Protein AF-A0A392Q301-F1 (afdb_monomer_lite)

Structure (mmCIF, N/CA/C/O backbone):
data_AF-A0A392Q301-F1
#
_entry.id   AF-A0A392Q301-F1
#
loop_
_atom_site.group_PDB
_atom_site.id
_atom_site.type_symbol
_atom_site.label_atom_id
_atom_site.label_alt_id
_atom_site.label_comp_id
_atom_site.label_asym_id
_atom_site.label_entity_id
_atom_site.label_seq_id
_atom_site.pdbx_PDB_ins_code
_atom_site.Cartn_x
_atom_site.Cartn_y
_atom_site.Cartn_z
_atom_site.occupancy
_atom_site.B_iso_or_equiv
_atom_site.auth_seq_id
_atom_site.auth_comp_id
_atom_site.auth_asym_id
_atom_site.auth_atom_id
_atom_site.pdbx_PDB_model_num
ATOM 1 N N . MET A 1 1 ? -2.238 -6.564 -2.973 1.00 93.06 1 MET A N 1
ATOM 2 C CA . MET A 1 1 ? -2.709 -6.866 -4.336 1.00 93.06 1 MET A CA 1
ATOM 3 C C . MET A 1 1 ? -2.053 -8.155 -4.788 1.00 93.06 1 MET A C 1
ATOM 5 O O . MET A 1 1 ? -0.863 -8.327 -4.547 1.00 93.06 1 MET A O 1
ATOM 9 N N . LYS A 1 2 ? -2.815 -9.084 -5.363 1.00 92.31 2 LYS A N 1
ATOM 10 C CA . LYS A 1 2 ? -2.238 -10.291 -5.982 1.00 92.31 2 LYS A CA 1
ATOM 11 C C . LYS A 1 2 ? -1.632 -9.932 -7.349 1.00 92.31 2 LYS A C 1
ATOM 13 O O . LYS A 1 2 ? -2.042 -8.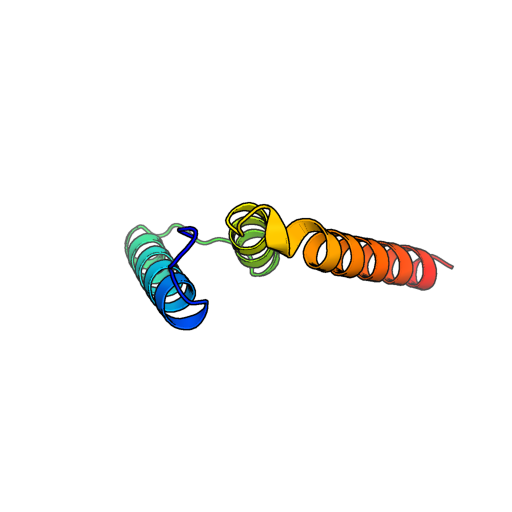947 -7.948 1.00 92.31 2 LYS A O 1
ATOM 18 N N . GLU A 1 3 ? -0.690 -10.726 -7.861 1.00 90.06 3 GLU A N 1
ATOM 19 C CA . GLU A 1 3 ? 0.002 -10.418 -9.132 1.00 90.06 3 GLU A CA 1
ATOM 20 C C . GLU A 1 3 ? -0.944 -10.241 -10.336 1.00 90.06 3 GLU A C 1
ATOM 22 O O . GLU A 1 3 ? -0.721 -9.356 -11.167 1.00 90.06 3 GLU A O 1
ATOM 27 N N . ASN A 1 4 ? -2.022 -11.032 -10.370 1.00 92.25 4 ASN A N 1
ATOM 28 C CA . ASN A 1 4 ? -3.026 -11.069 -11.443 1.00 92.25 4 ASN A CA 1
ATOM 29 C C . ASN A 1 4 ? -4.357 -10.406 -11.050 1.00 92.25 4 ASN A C 1
ATOM 31 O O . ASN A 1 4 ? -5.361 -10.583 -11.728 1.00 92.25 4 ASN A O 1
ATOM 35 N N . GLU A 1 5 ? -4.393 -9.712 -9.916 1.00 94.56 5 GLU A N 1
ATOM 36 C CA . GLU A 1 5 ? -5.559 -8.936 -9.500 1.00 94.56 5 GLU A CA 1
ATOM 37 C C . GLU A 1 5 ? -5.465 -7.546 -10.131 1.00 94.56 5 GLU A C 1
ATOM 39 O O . GLU A 1 5 ? -4.388 -6.953 -10.136 1.00 94.56 5 GLU A O 1
ATOM 44 N N . ASP A 1 6 ? -6.564 -7.027 -10.668 1.00 94.25 6 ASP A N 1
ATOM 45 C CA . ASP A 1 6 ? -6.632 -5.653 -11.154 1.00 94.25 6 ASP A CA 1
ATOM 46 C C . ASP A 1 6 ? -6.799 -4.653 -9.991 1.00 94.25 6 ASP A C 1
ATOM 48 O O . ASP A 1 6 ? -7.078 -5.007 -8.839 1.00 94.25 6 ASP A O 1
ATOM 52 N N . ILE A 1 7 ? -6.580 -3.371 -10.282 1.00 92.50 7 ILE A N 1
ATOM 53 C CA . ILE A 1 7 ? -6.604 -2.318 -9.260 1.00 92.50 7 ILE A CA 1
ATOM 54 C C . ILE A 1 7 ? -8.010 -2.119 -8.687 1.00 92.50 7 ILE A C 1
ATOM 56 O O . ILE A 1 7 ? -8.127 -1.875 -7.485 1.00 92.50 7 ILE A O 1
ATOM 60 N N . GLU A 1 8 ? -9.060 -2.239 -9.500 1.00 95.94 8 GLU A N 1
ATOM 61 C CA . GLU A 1 8 ? -10.442 -2.012 -9.068 1.00 95.94 8 GLU A CA 1
ATOM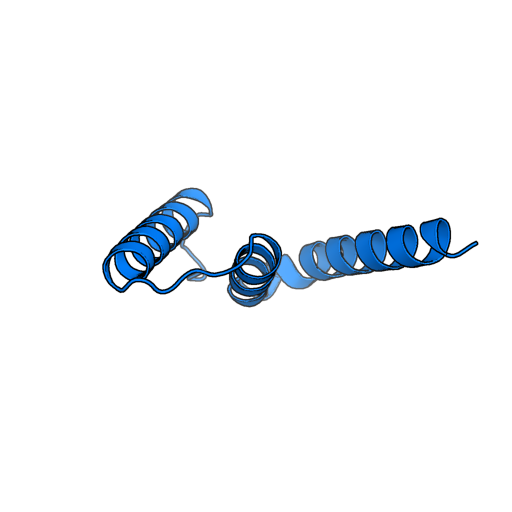 62 C C . GLU A 1 8 ? -10.881 -3.100 -8.089 1.00 95.94 8 GLU A C 1
ATOM 64 O O . GLU A 1 8 ? -11.358 -2.791 -6.995 1.00 95.94 8 GLU A O 1
ATOM 69 N N . THR A 1 9 ? -10.605 -4.366 -8.410 1.00 96.81 9 THR A N 1
ATOM 70 C CA . THR A 1 9 ? -10.866 -5.511 -7.529 1.00 96.81 9 THR A CA 1
ATOM 71 C C . THR A 1 9 ? -10.121 -5.370 -6.201 1.00 96.81 9 THR A C 1
ATOM 73 O O . THR A 1 9 ? -10.698 -5.562 -5.123 1.00 96.81 9 THR A O 1
ATOM 76 N N . MET A 1 10 ? -8.842 -4.985 -6.243 1.00 96.69 10 MET A N 1
ATOM 77 C CA . MET A 1 10 ? -8.065 -4.753 -5.026 1.00 96.69 10 MET A CA 1
ATOM 78 C C . MET A 1 10 ? -8.647 -3.603 -4.193 1.00 96.69 10 MET A C 1
ATOM 80 O O . MET A 1 10 ? -8.764 -3.723 -2.967 1.00 96.69 10 MET A O 1
ATOM 84 N N . PHE A 1 11 ? -9.046 -2.507 -4.841 1.00 96.06 11 PHE A N 1
ATOM 85 C CA . PHE A 1 11 ? -9.598 -1.333 -4.175 1.00 96.06 11 PHE A CA 1
ATOM 86 C C . PHE A 1 11 ? -10.975 -1.607 -3.557 1.00 96.06 11 PHE A C 1
ATOM 88 O O . PHE A 1 11 ? -11.204 -1.233 -2.408 1.00 96.06 11 PHE A O 1
ATOM 95 N N . ALA A 1 12 ? -11.854 -2.350 -4.231 1.00 97.12 12 ALA A N 1
ATOM 96 C CA . ALA A 1 12 ? -13.149 -2.761 -3.685 1.00 97.12 12 ALA A CA 1
ATOM 97 C C . ALA A 1 12 ? -12.994 -3.616 -2.409 1.00 97.12 12 ALA A C 1
ATOM 99 O O . ALA A 1 12 ? -13.690 -3.418 -1.404 1.00 97.12 12 ALA A O 1
ATOM 100 N N . ARG A 1 13 ? -12.013 -4.532 -2.393 1.00 96.56 13 ARG A N 1
ATOM 101 C CA . ARG A 1 13 ? -11.655 -5.302 -1.187 1.00 96.56 13 ARG A CA 1
ATOM 102 C C . ARG A 1 13 ? -11.136 -4.396 -0.073 1.00 96.56 13 ARG A C 1
ATOM 104 O O . ARG A 1 13 ? -11.495 -4.590 1.090 1.00 96.56 13 ARG A O 1
ATOM 111 N N . PHE A 1 14 ? -10.309 -3.410 -0.414 1.00 96.56 14 PHE A N 1
ATOM 112 C CA . PHE A 1 14 ? -9.822 -2.417 0.539 1.00 96.56 14 PHE A CA 1
ATOM 113 C C . PHE A 1 14 ? -10.974 -1.601 1.144 1.00 96.56 14 PHE A C 1
ATOM 115 O O . PHE A 1 14 ? -11.048 -1.482 2.365 1.00 96.56 14 PHE A O 1
ATOM 122 N N . GLN A 1 15 ? -11.921 -1.122 0.332 1.00 96.25 15 GLN A N 1
ATOM 123 C CA . GLN A 1 15 ? -13.109 -0.406 0.809 1.00 96.25 15 GLN A CA 1
ATOM 124 C C . GLN A 1 15 ? -13.950 -1.266 1.753 1.00 96.25 15 GLN A C 1
ATOM 126 O O . GLN A 1 15 ? -14.310 -0.813 2.836 1.00 96.25 15 GLN A O 1
ATOM 131 N N . THR A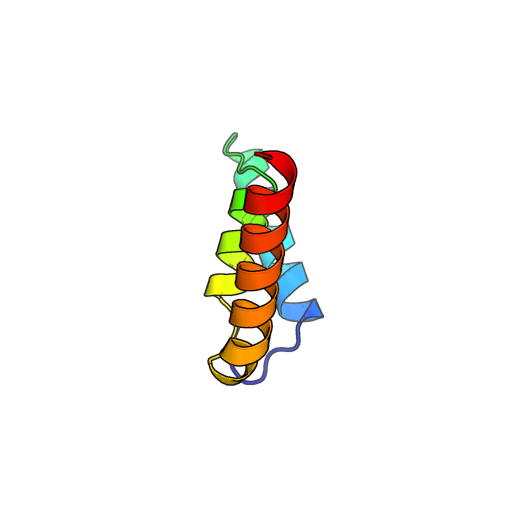 1 16 ? -14.171 -2.538 1.409 1.00 97.12 16 THR A N 1
ATOM 132 C CA . THR A 1 16 ? -14.877 -3.489 2.282 1.00 97.12 16 THR A CA 1
ATOM 133 C C . THR A 1 16 ? -14.197 -3.616 3.652 1.00 97.12 16 THR A C 1
ATOM 135 O O . THR A 1 16 ? -14.870 -3.657 4.683 1.00 97.12 16 THR A O 1
ATOM 138 N N . LEU A 1 17 ? -12.859 -3.655 3.694 1.00 95.50 17 LEU A N 1
ATOM 139 C CA . LEU A 1 17 ? -12.102 -3.685 4.949 1.00 95.50 17 LEU A CA 1
ATOM 140 C C . LEU A 1 17 ? -12.256 -2.387 5.745 1.00 95.50 17 LEU A C 1
ATOM 142 O O . LEU A 1 17 ? -12.459 -2.447 6.956 1.00 95.50 17 LEU A O 1
ATOM 146 N N . VAL A 1 18 ? -12.198 -1.229 5.083 1.00 95.19 18 VAL A N 1
ATOM 147 C CA . VAL A 1 18 ? -12.414 0.074 5.729 1.00 95.19 18 VAL A CA 1
ATOM 148 C C . VAL A 1 18 ? -13.812 0.143 6.341 1.00 95.19 18 VAL A C 1
ATOM 150 O O . VAL A 1 18 ? -13.935 0.503 7.508 1.00 95.19 18 VAL A O 1
ATOM 153 N N . SER A 1 19 ? -14.853 -0.286 5.625 1.00 95.19 19 SER A N 1
ATOM 154 C CA . SER A 1 19 ? -16.223 -0.332 6.153 1.00 95.19 19 SER A CA 1
ATOM 155 C C . SER A 1 19 ? -16.339 -1.226 7.390 1.00 95.19 19 SER A C 1
ATOM 157 O O . SER A 1 19 ? -16.944 -0.830 8.384 1.00 95.19 19 SER A O 1
ATOM 159 N N . ARG A 1 20 ? -15.705 -2.407 7.384 1.00 96.31 20 ARG A N 1
ATOM 160 C CA . ARG A 1 20 ? -15.672 -3.295 8.561 1.00 96.31 20 ARG A CA 1
ATOM 161 C C . ARG A 1 20 ? -14.957 -2.650 9.748 1.00 96.31 20 ARG A C 1
ATOM 163 O O . ARG A 1 20 ? -15.406 -2.793 10.879 1.00 96.31 20 ARG A O 1
ATOM 170 N N . LEU A 1 21 ? -13.866 -1.926 9.507 1.00 95.38 21 LEU A N 1
ATOM 171 C CA . LEU A 1 21 ? -13.146 -1.205 10.558 1.00 95.38 21 LEU A CA 1
ATOM 172 C C . LEU A 1 21 ? -13.993 -0.081 11.169 1.00 95.38 21 LEU A C 1
ATOM 174 O O . LEU A 1 21 ? -13.995 0.065 12.391 1.00 95.38 21 LEU A O 1
ATOM 178 N N . GLN A 1 22 ? -14.766 0.639 10.351 1.00 93.31 22 GLN A N 1
ATOM 179 C CA . GLN A 1 22 ? -15.696 1.667 10.831 1.00 93.31 22 GLN A CA 1
ATOM 180 C C . GLN A 1 22 ? -16.744 1.090 11.790 1.00 93.31 22 GLN A C 1
ATOM 182 O O . GLN A 1 22 ? -16.970 1.662 12.855 1.00 93.31 22 GLN A O 1
ATOM 187 N N . VAL A 1 23 ? -17.312 -0.084 11.483 1.00 95.56 23 VAL A N 1
ATOM 188 C CA . VAL A 1 23 ? -18.234 -0.794 12.396 1.00 95.56 23 VAL A CA 1
ATOM 189 C C . VAL A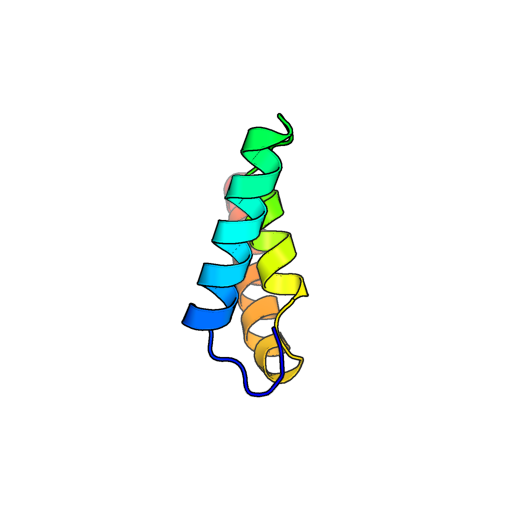 1 23 ? -17.562 -1.114 13.737 1.00 95.56 23 VAL A C 1
ATOM 191 O O . VAL A 1 23 ? -18.190 -1.025 14.789 1.00 95.56 23 VAL A O 1
ATOM 194 N N . LEU A 1 24 ? -16.262 -1.414 13.724 1.00 96.25 24 LEU A N 1
ATOM 195 C CA . LEU A 1 24 ? -15.459 -1.664 14.925 1.00 96.25 24 LEU A CA 1
ATOM 196 C C . LEU A 1 24 ? -14.971 -0.381 15.622 1.00 96.25 24 LEU A C 1
ATOM 198 O O . LEU A 1 24 ? -14.127 -0.468 16.515 1.00 96.25 24 LEU A O 1
ATOM 202 N N . LYS A 1 25 ? -15.455 0.802 15.214 1.00 95.31 25 LYS A N 1
ATOM 203 C CA . LYS A 1 25 ? -15.004 2.124 15.691 1.00 95.31 25 LYS A CA 1
ATOM 204 C C . LYS A 1 25 ? -13.491 2.340 15.547 1.00 95.31 25 LYS A C 1
ATOM 206 O O . LYS A 1 25 ? -12.887 3.099 16.301 1.00 95.31 25 LYS A O 1
ATOM 211 N N . LYS A 1 26 ? -12.863 1.672 14.575 1.00 93.19 26 LYS A N 1
ATOM 212 C CA . LYS A 1 26 ? -11.456 1.861 14.214 1.00 93.19 26 LYS A CA 1
ATOM 213 C C . LYS A 1 26 ? -11.392 2.656 12.918 1.00 93.19 26 LYS A C 1
ATOM 215 O O . LYS A 1 26 ? -11.911 2.219 11.895 1.00 93.19 26 LYS A O 1
ATOM 220 N N . SER A 1 27 ? -10.726 3.802 12.946 1.00 89.56 27 SER A N 1
ATOM 221 C CA . SER A 1 27 ? -10.515 4.639 11.768 1.00 89.56 27 SER A CA 1
ATOM 222 C C . SER A 1 27 ? -9.026 4.817 11.483 1.00 89.56 27 SER A C 1
ATOM 224 O O . SER A 1 27 ? -8.175 4.703 12.364 1.00 89.56 27 SER A O 1
ATOM 226 N N . TYR A 1 28 ? -8.718 5.066 10.217 1.00 93.62 28 TYR A N 1
ATOM 227 C CA . TYR A 1 28 ? -7.386 5.397 9.731 1.00 93.62 28 TYR A CA 1
ATOM 228 C C . TYR A 1 28 ? -7.481 6.701 8.951 1.00 93.62 28 TYR A C 1
ATOM 230 O O . TYR A 1 28 ? -8.511 6.993 8.337 1.00 93.62 28 TYR A O 1
ATOM 238 N N . THR A 1 29 ? -6.408 7.485 8.961 1.00 95.19 29 THR A N 1
ATOM 239 C CA . THR A 1 29 ? -6.361 8.704 8.152 1.00 95.19 29 THR A CA 1
ATOM 240 C C . THR A 1 29 ? -6.256 8.354 6.666 1.00 95.19 29 THR A C 1
ATOM 242 O O . THR A 1 29 ? -5.801 7.269 6.292 1.00 95.19 29 THR A O 1
ATOM 245 N N . THR A 1 30 ? -6.590 9.298 5.784 1.00 93.06 30 THR A N 1
ATOM 246 C CA . THR A 1 30 ? -6.359 9.137 4.338 1.00 93.06 30 THR A CA 1
ATOM 247 C C . THR A 1 30 ? -4.891 8.818 4.032 1.00 93.06 30 THR A C 1
ATOM 249 O O . THR A 1 30 ? -4.601 7.977 3.186 1.00 93.06 30 THR A O 1
ATOM 252 N N . SER A 1 31 ? -3.954 9.421 4.772 1.00 92.06 31 SER A N 1
ATOM 253 C CA . SER A 1 31 ? -2.515 9.149 4.648 1.00 92.06 31 SER A CA 1
ATOM 254 C C . SER A 1 31 ? -2.174 7.694 4.985 1.00 92.06 31 SER A C 1
ATOM 256 O O . SER A 1 31 ? -1.399 7.054 4.270 1.00 92.06 31 SER A O 1
ATOM 258 N N . ASP A 1 32 ? -2.785 7.133 6.031 1.00 95.25 32 ASP A N 1
ATOM 259 C CA . ASP A 1 32 ? -2.600 5.727 6.400 1.00 95.25 32 ASP A CA 1
ATOM 260 C C . ASP A 1 32 ? -3.180 4.781 5.349 1.00 95.25 32 ASP A C 1
ATOM 262 O O . ASP A 1 32 ? -2.546 3.778 5.011 1.00 95.25 32 ASP A O 1
ATOM 266 N N . HIS A 1 33 ? -4.354 5.108 4.799 1.00 94.88 33 HIS A N 1
ATOM 267 C CA . HIS A 1 33 ? -4.950 4.353 3.698 1.00 94.88 33 HIS A CA 1
ATOM 268 C C . HIS A 1 33 ? -4.029 4.328 2.476 1.00 94.88 33 HIS A C 1
ATOM 270 O O . HIS A 1 33 ? -3.693 3.247 1.992 1.00 94.88 33 HIS A O 1
ATOM 276 N N . VAL A 1 34 ? -3.545 5.492 2.033 1.00 93.69 34 VAL A N 1
ATOM 277 C CA . VAL A 1 34 ? -2.623 5.605 0.892 1.00 93.69 34 VAL A CA 1
ATOM 278 C C . VAL A 1 34 ? -1.349 4.796 1.140 1.00 93.69 34 VAL A C 1
ATOM 280 O O . VAL A 1 34 ? -0.970 3.981 0.302 1.00 93.69 34 VAL A O 1
ATOM 283 N N . LYS A 1 35 ? -0.719 4.926 2.317 1.00 94.50 35 LYS A N 1
ATOM 284 C CA . LYS A 1 35 ? 0.483 4.146 2.668 1.00 94.50 35 LYS A CA 1
ATOM 285 C C . LYS A 1 35 ? 0.233 2.638 2.621 1.00 94.50 35 LYS A C 1
ATOM 287 O O . LYS A 1 35 ? 1.089 1.892 2.148 1.00 94.50 35 LYS A O 1
ATOM 292 N N . LYS A 1 36 ? -0.914 2.170 3.121 1.00 95.19 36 LYS A N 1
ATOM 293 C CA . LYS A 1 36 ? -1.280 0.745 3.091 1.00 95.19 36 LYS A CA 1
ATOM 294 C C . LYS A 1 36 ? -1.506 0.251 1.663 1.00 95.19 36 LYS A C 1
ATOM 296 O O . LYS A 1 36 ? -1.001 -0.817 1.326 1.00 95.19 36 LYS A O 1
ATOM 301 N N . ILE A 1 37 ? -2.197 1.031 0.829 1.00 95.19 37 ILE A N 1
ATOM 302 C CA . ILE A 1 37 ? -2.419 0.704 -0.586 1.00 95.19 37 ILE A CA 1
ATOM 303 C C . ILE A 1 37 ? -1.076 0.590 -1.310 1.00 95.19 37 ILE A C 1
ATOM 305 O O . ILE A 1 37 ? -0.796 -0.470 -1.867 1.00 95.19 37 ILE A O 1
ATOM 309 N N . LEU A 1 38 ? -0.215 1.611 -1.222 1.00 94.69 38 LEU A N 1
ATOM 310 C CA . LEU A 1 38 ? 1.093 1.633 -1.890 1.00 94.69 38 LEU A CA 1
ATOM 311 C C . LEU A 1 38 ? 1.987 0.456 -1.470 1.00 94.69 38 LEU A C 1
ATOM 313 O O . LEU A 1 38 ? 2.607 -0.173 -2.322 1.00 94.69 38 LEU A O 1
ATOM 317 N N . ARG A 1 39 ? 2.007 0.099 -0.177 1.00 94.19 39 ARG A N 1
ATOM 318 C CA . ARG A 1 39 ? 2.751 -1.072 0.334 1.00 94.19 39 ARG A CA 1
ATOM 319 C C . ARG A 1 39 ? 2.201 -2.410 -0.155 1.00 94.19 39 ARG A C 1
ATOM 321 O O . ARG A 1 39 ? 2.926 -3.396 -0.143 1.00 94.19 39 ARG A O 1
ATOM 328 N N . SER A 1 40 ? 0.924 -2.461 -0.525 1.00 94.25 40 SER A N 1
ATOM 329 C CA . SER A 1 40 ? 0.269 -3.689 -0.976 1.00 94.25 40 SER A CA 1
ATOM 330 C C . SER A 1 40 ? 0.440 -3.957 -2.472 1.00 94.25 40 SER A C 1
ATOM 332 O O . SER A 1 40 ? 0.028 -5.026 -2.934 1.00 94.25 40 SER A O 1
ATOM 334 N N . LEU A 1 41 ? 0.981 -2.995 -3.230 1.00 95.12 41 LEU A N 1
ATOM 335 C CA . LEU A 1 41 ? 1.166 -3.127 -4.670 1.00 95.12 41 LEU A CA 1
ATOM 336 C C . LEU A 1 41 ? 2.290 -4.128 -4.999 1.00 95.12 41 LEU A C 1
ATOM 338 O O . LEU A 1 41 ? 3.273 -4.212 -4.259 1.00 95.12 41 LEU A O 1
ATOM 342 N N . PRO A 1 42 ? 2.181 -4.865 -6.118 1.00 95.06 42 PRO A N 1
ATOM 343 C CA . PRO A 1 42 ? 3.218 -5.789 -6.557 1.00 95.06 42 PRO A CA 1
ATOM 344 C C . PRO A 1 42 ? 4.529 -5.078 -6.907 1.00 95.06 42 PRO A C 1
ATOM 346 O O . PRO A 1 42 ? 4.546 -3.885 -7.221 1.00 95.06 42 PRO A O 1
ATOM 349 N N . SER A 1 43 ? 5.633 -5.827 -6.930 1.00 93.38 43 SER A N 1
ATOM 350 C CA . SER A 1 43 ? 6.983 -5.287 -7.163 1.00 93.38 43 SER A CA 1
ATOM 351 C C . SER A 1 43 ? 7.118 -4.514 -8.483 1.00 93.38 43 SER A C 1
ATOM 353 O O . SER A 1 43 ? 7.845 -3.523 -8.529 1.00 93.38 43 SER A O 1
ATOM 355 N N . LYS A 1 44 ? 6.359 -4.8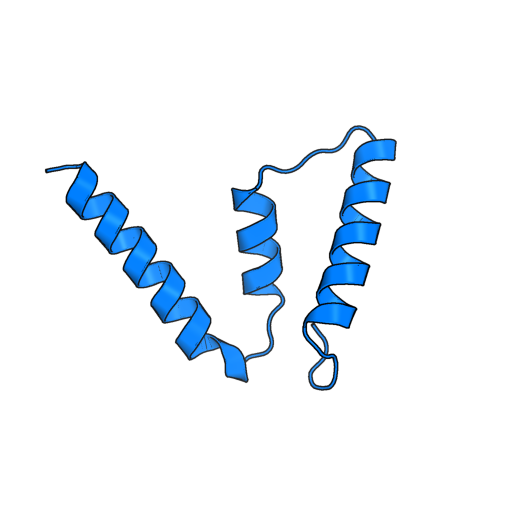91 -9.520 1.00 92.88 44 LYS A N 1
ATOM 356 C CA . LYS A 1 44 ? 6.302 -4.185 -10.815 1.00 92.88 44 LYS A CA 1
ATOM 357 C C . LYS A 1 44 ? 5.874 -2.714 -10.710 1.00 92.88 44 LYS A C 1
ATOM 359 O O . LYS A 1 44 ? 6.180 -1.921 -11.592 1.00 92.88 44 LYS A O 1
ATOM 364 N N . TRP A 1 45 ? 5.199 -2.329 -9.626 1.00 94.06 45 TRP A N 1
ATOM 365 C CA . TRP A 1 45 ? 4.755 -0.953 -9.387 1.00 94.06 45 TRP A CA 1
ATOM 366 C C . TRP A 1 45 ? 5.769 -0.106 -8.616 1.00 94.06 45 TRP A C 1
ATOM 368 O O . TRP A 1 45 ? 5.547 1.096 -8.468 1.00 94.06 45 TRP A O 1
ATOM 378 N N . ARG A 1 46 ? 6.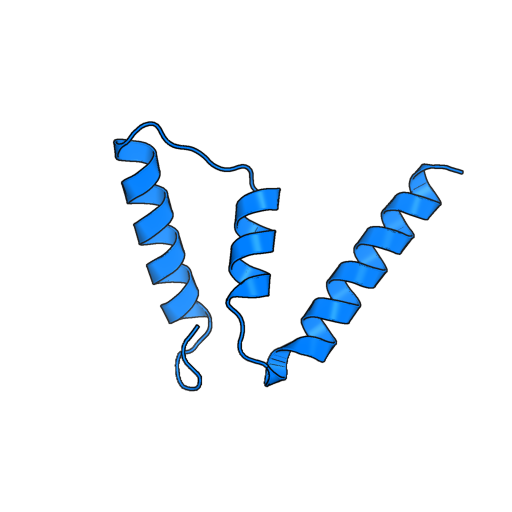885 -0.688 -8.150 1.00 94.75 46 ARG A N 1
ATOM 379 C CA . ARG A 1 46 ? 7.905 0.023 -7.359 1.00 94.75 46 ARG A CA 1
ATOM 380 C C . ARG A 1 46 ? 8.363 1.339 -7.995 1.00 94.75 46 ARG A C 1
ATOM 382 O O . ARG A 1 46 ? 8.336 2.325 -7.268 1.00 94.75 46 ARG A O 1
ATOM 389 N N . PRO A 1 47 ? 8.676 1.422 -9.307 1.00 96.50 47 PRO A N 1
ATOM 390 C CA . PRO A 1 47 ? 9.097 2.691 -9.905 1.00 96.50 47 PRO A CA 1
ATOM 391 C C . PRO A 1 47 ? 8.056 3.807 -9.741 1.00 96.50 47 PRO A C 1
ATOM 393 O O . PRO A 1 47 ? 8.400 4.940 -9.421 1.00 96.50 47 PRO A O 1
ATOM 396 N N . LYS A 1 48 ? 6.762 3.481 -9.876 1.00 94.62 48 LYS A N 1
ATOM 397 C CA . LYS A 1 48 ? 5.670 4.450 -9.695 1.00 94.62 48 LYS A CA 1
ATOM 398 C C . LYS A 1 48 ? 5.491 4.848 -8.230 1.00 94.62 48 LYS A C 1
ATOM 400 O O . LYS A 1 48 ? 5.251 6.015 -7.945 1.00 94.62 48 LYS A O 1
ATOM 405 N N . VAL A 1 49 ? 5.616 3.894 -7.304 1.00 94.75 49 VAL A N 1
ATOM 406 C CA . VAL A 1 49 ? 5.554 4.172 -5.859 1.00 94.75 49 VAL A CA 1
ATOM 407 C C . VAL A 1 49 ? 6.688 5.109 -5.440 1.00 94.75 49 VAL A C 1
ATOM 409 O O . VAL A 1 49 ? 6.436 6.063 -4.708 1.00 94.75 49 VAL A O 1
ATOM 412 N N . THR A 1 50 ? 7.906 4.869 -5.933 1.00 95.38 50 THR A N 1
ATOM 413 C CA . THR A 1 50 ? 9.070 5.726 -5.678 1.00 95.38 50 THR A CA 1
ATOM 414 C C . THR A 1 50 ? 8.838 7.140 -6.199 1.00 95.38 50 THR A C 1
ATOM 416 O O . THR A 1 50 ? 8.944 8.078 -5.419 1.00 95.38 50 THR A O 1
ATOM 419 N N . ALA A 1 51 ? 8.401 7.297 -7.453 1.00 95.12 51 ALA A N 1
ATOM 420 C CA . ALA A 1 51 ? 8.123 8.616 -8.023 1.00 95.12 51 ALA A CA 1
ATOM 421 C C . ALA A 1 51 ? 7.070 9.407 -7.217 1.00 95.12 51 ALA A C 1
ATOM 423 O O . ALA A 1 51 ? 7.227 10.602 -6.982 1.00 95.12 51 ALA A O 1
ATOM 424 N N . ILE A 1 52 ? 6.006 8.747 -6.740 1.00 91.81 52 ILE A N 1
ATOM 425 C CA . ILE A 1 52 ? 4.991 9.385 -5.882 1.00 91.81 52 ILE A CA 1
ATOM 426 C C . ILE A 1 52 ? 5.605 9.866 -4.560 1.00 91.81 52 ILE A C 1
ATOM 428 O O . ILE A 1 52 ? 5.275 10.954 -4.082 1.00 91.81 52 ILE A O 1
ATOM 432 N N . GLN A 1 53 ? 6.472 9.052 -3.954 1.00 90.88 53 GLN A N 1
ATOM 433 C CA . GLN A 1 53 ? 7.125 9.389 -2.693 1.00 90.88 53 GLN A CA 1
ATOM 434 C C . GLN A 1 53 ? 8.101 10.560 -2.870 1.00 90.88 53 GLN A C 1
ATOM 436 O O . GLN A 1 53 ? 8.039 11.510 -2.096 1.00 90.88 53 GLN A O 1
ATOM 441 N N . GLU A 1 54 ? 8.909 10.543 -3.930 1.00 92.25 54 GLU A N 1
ATOM 442 C CA . GLU A 1 54 ? 9.840 11.624 -4.266 1.00 92.25 54 GLU A CA 1
ATOM 443 C C . GLU A 1 54 ? 9.111 12.952 -4.502 1.00 92.25 54 GLU A C 1
ATOM 445 O O . GLU A 1 54 ? 9.481 13.964 -3.914 1.00 92.25 54 GLU A O 1
ATOM 450 N N . VAL A 1 55 ? 8.021 12.963 -5.281 1.00 92.94 55 VAL A N 1
ATOM 451 C CA . VAL A 1 55 ? 7.221 14.183 -5.511 1.00 92.94 55 VAL A CA 1
ATOM 452 C C . VAL A 1 55 ? 6.652 14.735 -4.205 1.00 92.94 55 VAL A C 1
ATOM 454 O O . VAL A 1 55 ? 6.651 15.947 -3.982 1.00 92.94 55 VAL A O 1
ATOM 457 N N . LYS A 1 56 ? 6.177 13.861 -3.315 1.00 87.44 56 LYS A N 1
ATOM 458 C CA . LYS A 1 56 ? 5.674 14.282 -2.006 1.00 87.44 56 LYS A CA 1
ATOM 459 C C . LYS A 1 56 ? 6.778 14.900 -1.145 1.00 87.44 56 LYS A C 1
ATOM 461 O O . LYS A 1 56 ? 6.531 15.899 -0.463 1.00 87.44 56 LYS A O 1
ATOM 466 N N . ASP A 1 57 ? 7.973 14.322 -1.173 1.00 87.19 57 ASP A N 1
ATOM 467 C CA . ASP A 1 57 ? 9.121 14.823 -0.422 1.00 87.19 57 ASP A CA 1
ATOM 468 C C . ASP A 1 57 ? 9.589 16.175 -0.985 1.00 87.19 57 ASP A C 1
ATOM 470 O O . ASP A 1 57 ? 9.796 17.111 -0.214 1.00 87.19 57 ASP A O 1
ATOM 474 N N . LEU A 1 58 ? 9.610 16.342 -2.313 1.00 89.31 58 LEU A N 1
ATOM 475 C CA . LEU A 1 58 ? 9.887 17.624 -2.975 1.00 89.31 58 LEU A CA 1
ATOM 476 C C . LEU A 1 58 ? 8.880 18.718 -2.597 1.00 89.31 58 LEU A C 1
ATOM 478 O O . LEU A 1 58 ? 9.284 19.826 -2.249 1.00 89.31 58 LEU A O 1
ATOM 482 N N . MET A 1 59 ? 7.578 18.415 -2.602 1.00 87.44 59 MET A N 1
ATOM 483 C CA . MET A 1 59 ? 6.549 19.365 -2.154 1.00 87.44 59 MET A CA 1
ATOM 484 C C . MET A 1 59 ? 6.741 19.744 -0.683 1.00 87.44 59 MET A C 1
ATOM 486 O O . MET A 1 59 ? 6.587 20.902 -0.306 1.00 87.44 59 MET A O 1
ATOM 490 N N . THR A 1 60 ? 7.125 18.778 0.153 1.00 85.94 60 THR A N 1
ATOM 491 C CA . THR A 1 60 ? 7.396 19.021 1.576 1.00 85.94 60 THR A CA 1
ATOM 492 C C . THR A 1 60 ? 8.609 19.930 1.772 1.00 85.94 60 THR A C 1
ATOM 494 O O . THR A 1 60 ? 8.591 20.768 2.669 1.00 85.94 60 THR A O 1
ATOM 497 N N . LEU A 1 61 ? 9.647 19.788 0.943 1.00 84.12 61 LEU A N 1
ATOM 498 C CA . LEU A 1 61 ? 10.805 20.680 0.945 1.00 84.12 61 LEU A CA 1
ATOM 499 C C . LEU A 1 61 ? 10.421 22.084 0.469 1.00 84.12 61 LEU A C 1
ATOM 501 O O . LEU A 1 61 ? 10.735 23.046 1.156 1.00 84.12 61 LEU A O 1
ATOM 505 N N . SER A 1 62 ? 9.685 22.205 -0.640 1.00 82.25 62 SER A N 1
ATOM 506 C CA . SER A 1 62 ? 9.285 23.501 -1.206 1.00 82.25 62 SER A CA 1
ATOM 507 C C . SER A 1 62 ? 8.366 24.322 -0.298 1.00 82.25 62 SER A C 1
ATOM 509 O O . SER A 1 62 ? 8.369 25.540 -0.402 1.00 82.25 62 SER A O 1
ATOM 511 N N . LEU A 1 63 ? 7.568 23.683 0.561 1.00 76.38 63 LEU A N 1
ATOM 512 C CA . LEU A 1 63 ? 6.687 24.368 1.518 1.00 76.38 63 LEU A CA 1
ATOM 513 C C . LEU A 1 63 ? 7.407 24.814 2.804 1.00 76.38 63 LEU A C 1
ATOM 515 O O . LEU A 1 63 ? 6.794 25.457 3.652 1.00 76.38 63 LEU A O 1
ATOM 519 N N . ARG A 1 64 ? 8.670 24.413 2.996 1.00 65.38 64 ARG A N 1
ATOM 520 C CA . ARG A 1 64 ? 9.493 24.756 4.170 1.00 65.38 64 ARG A CA 1
ATOM 521 C C . ARG A 1 64 ? 10.493 25.888 3.907 1.00 65.38 64 ARG A C 1
ATOM 523 O O . ARG A 1 64 ? 11.230 26.234 4.828 1.00 65.38 64 ARG A O 1
ATOM 530 N N . ILE A 1 65 ? 10.541 26.401 2.679 1.00 52.62 65 ILE A N 1
ATOM 531 C CA . ILE A 1 65 ? 11.378 27.527 2.237 1.00 52.62 65 ILE A CA 1
ATOM 532 C C . ILE A 1 65 ? 10.482 28.761 2.163 1.00 52.62 65 ILE A C 1
ATOM 534 O O . ILE A 1 65 ? 10.941 29.834 2.603 1.00 52.62 65 ILE A O 1
#

Foldseek 3Di:
DDPPDDPVNVVVVLVVVQVVCVVVVHHDDPVRSVVVSLVPDDPVCVVVSVVVVVVVVVVVVVVVD

pLDDT: mean 92.19, std 7.08, range [52.62, 97.12]

Sequence (65 aa):
MKENEDIETMFARFQTLVSRLQVLKKSYTTSDHVKKILRSLPSKWRPKVTAIQEVKDLMTLSLRI

Organism: NCBI:txid97028

InterPro domains:
  IPR061502 Copia/RE1/RE2-like, N-terminal domain [PF14223] (1-61)

Secondary structure (DSSP, 8-state):
--TT--HHHHHHHHHHHHHHHHHTT----HHHHHHHHHHHS-GGGHHHHHHHHHHHHHHHHHTT-

Radius of gyration: 14.52 Å; chains: 1; bounding box: 30×39×27 Å